Protein AF-A0A1B7LBE9-F1 (afdb_monomer_lite)

Radius of gyration: 32.78 Å; chains: 1; bounding box: 53×26×83 Å

Foldseek 3Di:
DDPVVVVVVVVVCVVVVVVDDPVRVVVVLVVVLVVCVVPDDPVVNVVSVVVVVVPPVVCPVVCVVVVVVVVVVVVVVVVVVVVVVCVVVVVVVVVVVVLVVVLLVQLVVCVVVPDDLVVSCVVSVNDSVVSVVSNVVVD

Structure (mmCIF, N/CA/C/O backbone):
data_AF-A0A1B7LBE9-F1
#
_entry.id   AF-A0A1B7LBE9-F1
#
loop_
_atom_site.group_PDB
_atom_site.id
_atom_site.type_symbol
_atom_site.label_atom_id
_atom_site.label_alt_id
_atom_site.label_comp_id
_atom_site.label_asym_id
_atom_site.label_entity_id
_atom_site.label_seq_id
_atom_site.pdbx_PDB_ins_code
_atom_site.Cartn_x
_atom_site.Cartn_y
_atom_site.Cartn_z
_atom_site.occupancy
_atom_site.B_iso_or_equiv
_atom_site.auth_seq_id
_atom_site.auth_comp_id
_atom_site.auth_asym_id
_atom_site.auth_atom_id
_atom_site.pdbx_PDB_model_num
ATOM 1 N N . MET A 1 1 ? -4.128 -9.250 -32.992 1.00 49.50 1 MET A N 1
ATOM 2 C CA . MET A 1 1 ? -2.684 -9.545 -32.901 1.00 49.50 1 MET A CA 1
ATOM 3 C C . MET A 1 1 ? -2.246 -9.035 -31.551 1.00 49.50 1 MET A C 1
ATOM 5 O O . MET A 1 1 ? -2.485 -7.866 -31.280 1.00 49.50 1 MET A O 1
ATOM 9 N N . ASP A 1 2 ? -1.755 -9.933 -30.707 1.00 60.97 2 ASP A N 1
ATOM 10 C CA . ASP A 1 2 ? -1.405 -9.648 -29.318 1.00 60.97 2 ASP A CA 1
ATOM 11 C C . ASP A 1 2 ? -0.157 -8.751 -29.234 1.00 60.97 2 ASP A C 1
ATOM 13 O O . ASP A 1 2 ? 0.746 -8.865 -30.069 1.00 60.97 2 ASP A O 1
ATOM 17 N N . VAL A 1 3 ? -0.122 -7.849 -28.253 1.00 46.25 3 VAL A N 1
ATOM 18 C CA . VAL A 1 3 ? 0.998 -6.926 -28.003 1.00 46.25 3 VAL A CA 1
ATOM 19 C C . VAL A 1 3 ? 2.258 -7.722 -27.677 1.00 46.25 3 VAL A C 1
ATOM 21 O O . VAL A 1 3 ? 3.343 -7.391 -28.148 1.00 46.25 3 VAL A O 1
ATOM 24 N N . GLU A 1 4 ? 2.108 -8.830 -26.958 1.00 44.34 4 GLU A N 1
ATOM 25 C CA . GLU A 1 4 ? 3.216 -9.704 -26.583 1.00 44.34 4 GLU A CA 1
ATOM 26 C C . GLU A 1 4 ? 3.842 -10.407 -27.802 1.00 44.34 4 GLU A C 1
ATOM 28 O O . GLU A 1 4 ? 5.066 -10.487 -27.940 1.00 44.34 4 GLU A O 1
ATOM 33 N N . GLU A 1 5 ? 3.013 -10.821 -28.763 1.00 54.59 5 GLU A N 1
ATOM 34 C CA . GLU A 1 5 ? 3.462 -11.415 -30.026 1.00 54.59 5 GLU A CA 1
ATOM 35 C C . GLU A 1 5 ? 4.107 -10.369 -30.952 1.00 54.59 5 GLU A C 1
ATOM 37 O O . GLU A 1 5 ? 5.105 -10.656 -31.621 1.00 54.59 5 GLU A O 1
ATOM 42 N N . LEU A 1 6 ? 3.589 -9.134 -30.960 1.00 60.00 6 LEU A N 1
ATOM 43 C CA . LEU A 1 6 ? 4.219 -8.010 -31.656 1.00 60.00 6 LEU A CA 1
ATOM 44 C C . LEU A 1 6 ? 5.614 -7.734 -31.080 1.00 60.00 6 LEU A C 1
ATOM 46 O O . LEU A 1 6 ? 6.584 -7.677 -31.834 1.00 60.00 6 LEU A O 1
ATOM 50 N N . LEU A 1 7 ? 5.731 -7.642 -29.754 1.00 49.59 7 LEU A N 1
ATOM 51 C CA . LEU A 1 7 ? 6.996 -7.398 -29.063 1.00 49.59 7 LEU A CA 1
ATOM 52 C C . LEU A 1 7 ? 8.002 -8.522 -29.311 1.00 49.59 7 LEU A C 1
ATOM 54 O O . LEU A 1 7 ? 9.163 -8.254 -29.613 1.00 49.59 7 LEU A O 1
ATOM 58 N N . LYS A 1 8 ? 7.566 -9.784 -29.275 1.00 63.66 8 LYS A N 1
ATOM 59 C CA . LYS A 1 8 ? 8.419 -10.946 -29.562 1.00 63.66 8 LYS A CA 1
ATOM 60 C C . LYS A 1 8 ? 8.957 -10.929 -30.994 1.00 63.66 8 LYS A C 1
ATOM 62 O O . LYS A 1 8 ? 10.131 -11.238 -31.214 1.00 63.66 8 LYS A O 1
ATOM 67 N N . ARG A 1 9 ? 8.132 -10.535 -31.969 1.00 62.94 9 ARG A N 1
ATOM 68 C CA . ARG A 1 9 ? 8.549 -10.371 -33.373 1.00 62.94 9 ARG A CA 1
ATOM 69 C C . ARG A 1 9 ? 9.487 -9.185 -33.554 1.00 62.94 9 ARG A C 1
ATOM 71 O O . ARG A 1 9 ? 10.510 -9.335 -34.217 1.00 62.94 9 ARG A O 1
ATOM 78 N N . MET A 1 10 ? 9.199 -8.048 -32.923 1.00 55.75 10 MET A N 1
ATOM 79 C CA . MET A 1 10 ? 10.085 -6.882 -32.956 1.00 55.75 10 MET A CA 1
ATOM 80 C C . MET A 1 10 ? 11.442 -7.191 -32.324 1.00 55.75 10 MET A C 1
ATOM 82 O O . MET A 1 10 ? 12.464 -6.844 -32.899 1.00 55.75 10 MET A O 1
ATOM 86 N N . ARG A 1 11 ? 11.480 -7.943 -31.218 1.00 59.00 11 ARG A N 1
ATOM 87 C CA . ARG A 1 11 ? 12.724 -8.373 -30.558 1.00 59.00 11 ARG A CA 1
ATOM 88 C C . ARG A 1 11 ? 13.555 -9.321 -31.425 1.00 59.00 11 ARG A C 1
ATOM 90 O O . ARG A 1 11 ? 14.777 -9.235 -31.425 1.00 59.00 11 ARG A O 1
ATOM 97 N N . LYS A 1 12 ? 12.904 -10.192 -32.205 1.00 65.50 12 LYS A N 1
ATOM 98 C CA . LYS A 1 12 ? 13.580 -11.034 -33.207 1.00 65.50 12 LYS A CA 1
ATOM 99 C C . LYS A 1 12 ? 14.137 -10.213 -34.374 1.00 65.50 12 LYS A C 1
ATOM 101 O O . LYS A 1 12 ? 15.238 -10.497 -34.830 1.00 65.50 12 LYS A O 1
ATOM 106 N N . MET A 1 13 ? 13.420 -9.178 -34.817 1.00 55.75 13 MET A N 1
ATOM 107 C CA . MET A 1 13 ? 13.911 -8.230 -35.829 1.00 55.75 13 MET A CA 1
ATOM 108 C C . MET A 1 13 ? 14.981 -7.276 -35.271 1.00 55.75 13 MET A C 1
ATOM 110 O O . MET A 1 13 ? 15.808 -6.775 -36.028 1.00 55.75 13 MET A O 1
ATOM 114 N N . ALA A 1 14 ? 15.036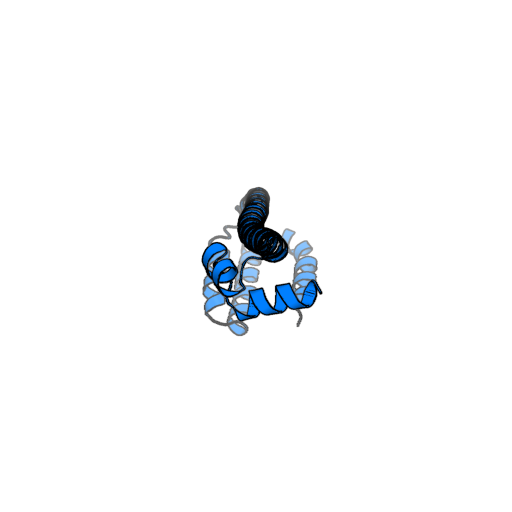 -7.089 -33.948 1.00 52.56 14 ALA A N 1
ATOM 115 C CA . ALA A 1 14 ? 16.011 -6.231 -33.279 1.00 52.56 14 ALA A CA 1
ATOM 116 C C . ALA A 1 14 ? 17.460 -6.706 -33.378 1.00 52.56 14 ALA A C 1
ATOM 118 O O . ALA A 1 14 ? 18.375 -5.890 -33.306 1.00 52.56 14 ALA A O 1
ATOM 119 N N . ALA A 1 15 ? 17.689 -7.992 -33.643 1.00 55.84 15 ALA A N 1
ATOM 120 C CA . ALA A 1 15 ? 19.019 -8.471 -34.002 1.00 55.84 15 ALA A CA 1
ATOM 121 C C . ALA A 1 15 ? 19.513 -7.863 -35.334 1.00 55.84 15 ALA A C 1
ATOM 123 O O . ALA A 1 15 ? 20.694 -7.550 -35.450 1.00 55.84 15 ALA A O 1
ATOM 124 N N . GLY A 1 16 ? 18.611 -7.636 -36.299 1.00 57.34 16 GLY A N 1
ATOM 125 C CA . GLY A 1 16 ? 18.900 -6.963 -37.573 1.00 57.34 16 GLY A CA 1
ATOM 126 C C . GLY A 1 16 ? 18.850 -5.433 -37.496 1.00 57.34 16 GLY A C 1
ATOM 127 O O . GLY A 1 16 ? 19.454 -4.762 -38.325 1.00 57.34 16 GLY A O 1
ATOM 128 N N . LEU A 1 17 ? 18.206 -4.871 -36.463 1.00 56.16 17 LEU A N 1
ATOM 129 C CA . LEU A 1 17 ? 18.228 -3.427 -36.179 1.00 56.16 17 LEU A CA 1
ATOM 130 C C . LEU A 1 17 ? 19.655 -2.912 -35.914 1.00 56.16 17 LEU A C 1
ATOM 132 O O . LEU A 1 17 ? 19.943 -1.760 -36.215 1.00 56.16 17 LEU A O 1
ATOM 136 N N . LYS A 1 18 ? 20.560 -3.766 -35.408 1.00 52.97 18 LYS A N 1
ATOM 137 C CA . LYS A 1 18 ? 21.968 -3.417 -35.132 1.00 52.97 18 LYS A CA 1
ATOM 138 C C . LYS A 1 18 ? 22.810 -3.141 -36.381 1.00 52.97 18 LYS A C 1
ATOM 140 O O . LYS A 1 18 ? 23.872 -2.542 -36.257 1.00 52.97 18 LYS A O 1
ATOM 145 N N . SER A 1 19 ? 22.373 -3.594 -37.555 1.00 56.38 19 SER A N 1
ATOM 146 C CA . SER A 1 19 ? 23.082 -3.392 -38.825 1.00 56.38 19 SER A CA 1
ATOM 147 C C . SER A 1 19 ? 22.443 -2.329 -39.717 1.00 56.38 19 SER A C 1
ATOM 149 O O . SER A 1 19 ? 22.920 -2.123 -40.829 1.00 56.38 19 SER A O 1
ATOM 151 N N . LEU A 1 20 ? 21.364 -1.680 -39.267 1.00 59.22 20 LEU A N 1
ATOM 152 C CA . LEU A 1 20 ? 20.700 -0.642 -40.048 1.00 59.22 20 LEU A CA 1
ATOM 153 C C . LEU A 1 20 ? 21.497 0.655 -40.004 1.00 59.22 20 LEU A C 1
ATOM 155 O O . LEU A 1 20 ? 21.938 1.117 -38.950 1.00 59.22 20 LEU A O 1
ATOM 159 N N . SER A 1 21 ? 21.627 1.274 -41.166 1.00 58.72 21 SER A N 1
ATOM 160 C CA . SER A 1 21 ? 22.128 2.631 -41.287 1.00 58.72 21 SER A CA 1
ATOM 161 C C . SER A 1 21 ? 21.132 3.645 -40.706 1.00 58.72 21 SER A C 1
ATOM 163 O O . SER A 1 21 ? 19.942 3.378 -40.509 1.00 58.72 21 SER A O 1
ATOM 165 N N . ARG A 1 22 ? 21.631 4.857 -40.448 1.00 55.34 22 ARG A N 1
ATOM 166 C CA . ARG A 1 22 ? 20.876 5.980 -39.867 1.00 55.34 22 ARG A CA 1
ATOM 167 C C . ARG A 1 22 ? 19.555 6.257 -40.594 1.00 55.34 22 ARG A C 1
ATOM 169 O O . ARG A 1 22 ? 18.549 6.550 -39.948 1.00 55.34 22 ARG A O 1
ATOM 176 N N . ASP A 1 23 ? 19.562 6.159 -41.919 1.00 57.88 23 ASP A N 1
ATOM 177 C CA . ASP A 1 23 ? 18.401 6.475 -42.749 1.00 57.88 23 ASP A CA 1
ATOM 178 C C . ASP A 1 23 ? 17.394 5.324 -42.806 1.00 57.88 23 ASP A C 1
ATOM 180 O O . ASP A 1 23 ? 16.189 5.563 -42.880 1.00 57.88 23 ASP A O 1
ATOM 184 N N . GLU A 1 24 ? 17.855 4.079 -42.697 1.00 61.72 24 GLU A N 1
ATOM 185 C CA . GLU A 1 24 ? 16.985 2.900 -42.653 1.00 61.72 24 GLU A CA 1
ATOM 186 C C . GLU A 1 24 ? 16.249 2.799 -41.312 1.00 61.72 24 GLU A C 1
ATOM 188 O O . GLU A 1 24 ? 15.059 2.482 -41.272 1.00 61.72 24 GLU A O 1
ATOM 193 N N . PHE A 1 25 ? 16.916 3.153 -40.210 1.00 65.19 25 PHE A N 1
ATOM 194 C CA . PHE A 1 25 ? 16.276 3.226 -38.897 1.00 65.19 25 PHE A CA 1
ATOM 195 C C . PHE A 1 25 ? 15.197 4.319 -38.849 1.00 65.19 25 PHE A C 1
ATOM 197 O O . PHE A 1 25 ? 14.092 4.085 -38.358 1.00 65.19 25 PHE A O 1
ATOM 204 N N . ARG A 1 26 ? 15.470 5.495 -39.434 1.00 61.28 26 ARG A N 1
ATOM 205 C CA . ARG A 1 26 ? 14.479 6.577 -39.565 1.00 61.28 26 ARG A CA 1
ATOM 206 C C . ARG A 1 26 ? 13.263 6.155 -40.386 1.00 61.28 26 ARG A C 1
ATOM 208 O O . ARG A 1 26 ? 12.133 6.430 -39.986 1.00 61.28 26 ARG A O 1
ATOM 215 N N . GLN A 1 27 ? 13.482 5.468 -41.507 1.00 64.19 27 GLN A N 1
ATOM 216 C CA . GLN A 1 27 ? 12.396 4.944 -42.340 1.00 64.19 27 GLN A CA 1
ATOM 217 C C . GLN A 1 27 ? 11.541 3.924 -41.584 1.00 64.19 27 GLN A C 1
ATOM 219 O O . GLN A 1 27 ? 10.314 3.955 -41.683 1.00 64.19 27 GLN A O 1
ATOM 224 N N . LEU A 1 28 ? 12.166 3.070 -40.771 1.00 65.75 28 LEU A N 1
ATOM 225 C CA . LEU A 1 28 ? 11.446 2.114 -39.942 1.00 65.75 28 LEU A CA 1
ATOM 226 C C . LEU A 1 28 ? 10.585 2.806 -38.878 1.00 65.75 28 LEU A C 1
ATOM 228 O O . LEU A 1 28 ? 9.413 2.464 -38.732 1.00 65.75 28 LEU A O 1
ATOM 232 N N . VAL A 1 29 ? 11.133 3.790 -38.161 1.00 66.00 29 VAL A N 1
ATOM 233 C CA . VAL A 1 29 ? 10.384 4.560 -37.155 1.00 66.00 29 VAL A CA 1
ATOM 234 C C . VAL A 1 29 ? 9.187 5.272 -37.793 1.00 66.00 29 VAL A C 1
ATOM 236 O O . VAL A 1 29 ? 8.066 5.172 -37.290 1.00 66.00 29 VAL A O 1
ATOM 239 N N . ALA A 1 30 ? 9.390 5.916 -38.945 1.00 64.25 30 ALA A N 1
ATOM 240 C CA . ALA A 1 30 ? 8.321 6.582 -39.686 1.00 64.25 30 ALA A CA 1
ATOM 241 C C . ALA A 1 30 ? 7.213 5.604 -40.117 1.00 64.25 30 ALA A C 1
ATOM 243 O O . ALA A 1 30 ? 6.023 5.909 -40.006 1.00 64.25 30 ALA A O 1
ATOM 244 N N . TRP A 1 31 ? 7.592 4.404 -40.561 1.00 70.81 31 TRP A N 1
ATOM 245 C CA . TRP A 1 31 ? 6.651 3.353 -40.938 1.00 70.81 31 TRP A CA 1
ATOM 246 C C . TRP A 1 31 ? 5.862 2.807 -39.736 1.00 70.81 31 TRP A C 1
ATOM 248 O O . TRP A 1 31 ? 4.641 2.658 -39.817 1.00 70.81 31 TRP A O 1
ATOM 258 N N . VAL A 1 32 ? 6.521 2.577 -38.594 1.00 67.69 32 VAL A N 1
ATOM 259 C CA . VAL A 1 32 ? 5.860 2.138 -37.352 1.00 67.69 32 VAL A CA 1
ATOM 260 C C . VAL A 1 32 ? 4.854 3.188 -36.879 1.00 67.69 32 VAL A C 1
ATOM 262 O O . VAL A 1 32 ? 3.707 2.847 -36.590 1.00 67.69 32 VAL A O 1
ATOM 265 N N . LEU A 1 33 ? 5.232 4.469 -36.880 1.00 62.41 33 LEU A N 1
ATOM 266 C CA . LEU A 1 33 ? 4.334 5.569 -36.522 1.00 62.41 33 LEU A CA 1
ATOM 267 C C . LEU A 1 33 ? 3.122 5.662 -37.452 1.00 62.41 33 LEU A C 1
ATOM 269 O O . LEU A 1 33 ? 2.007 5.900 -36.989 1.00 62.41 33 LEU A O 1
ATOM 273 N N . HIS A 1 34 ? 3.310 5.429 -38.752 1.00 67.00 34 HIS A N 1
ATOM 274 C CA . HIS A 1 34 ? 2.211 5.406 -39.715 1.00 67.00 34 HIS A CA 1
ATOM 275 C C . HIS A 1 34 ? 1.198 4.288 -39.411 1.00 67.00 34 HIS A C 1
ATOM 277 O O . HIS A 1 34 ? -0.012 4.518 -39.433 1.00 67.00 34 HIS A O 1
ATOM 283 N N . ILE A 1 35 ? 1.677 3.095 -39.044 1.00 66.88 35 ILE A N 1
ATOM 284 C CA . ILE A 1 35 ? 0.818 1.965 -38.658 1.00 66.88 35 ILE A CA 1
ATOM 285 C C . ILE A 1 35 ? 0.098 2.232 -37.334 1.00 66.88 35 ILE A C 1
ATOM 287 O O . ILE A 1 35 ? -1.090 1.929 -37.205 1.00 66.88 35 ILE A O 1
ATOM 291 N N . PHE A 1 36 ? 0.790 2.812 -36.352 1.00 62.16 36 PHE A N 1
ATOM 292 C CA . PHE A 1 36 ? 0.195 3.171 -35.064 1.00 62.16 36 PHE A CA 1
ATOM 293 C C . PHE A 1 36 ? -0.886 4.247 -35.216 1.00 62.16 36 PHE A C 1
ATOM 295 O O . PHE A 1 36 ? -1.963 4.126 -34.624 1.00 62.16 36 PHE A O 1
ATOM 302 N N . ARG A 1 37 ? -0.655 5.239 -36.086 1.00 62.12 37 ARG A N 1
ATOM 303 C CA . ARG A 1 37 ? -1.639 6.278 -36.423 1.00 62.12 37 ARG A CA 1
ATOM 304 C C . ARG A 1 37 ? -2.928 5.717 -37.024 1.00 62.12 37 ARG A C 1
ATOM 306 O O . ARG A 1 37 ? -3.994 6.277 -36.793 1.00 62.12 37 ARG A O 1
ATOM 313 N N . ALA A 1 38 ? -2.845 4.601 -37.747 1.00 63.25 38 ALA A N 1
ATOM 314 C CA . ALA A 1 38 ? -4.001 3.936 -38.343 1.00 63.25 38 ALA A CA 1
ATOM 315 C C . ALA A 1 38 ? -4.807 3.059 -37.363 1.00 63.25 38 ALA A C 1
ATOM 317 O O . ALA A 1 38 ? -5.952 2.726 -37.662 1.00 63.25 38 ALA A O 1
ATOM 318 N N . LYS A 1 39 ? -4.237 2.655 -36.215 1.00 58.59 39 LYS A N 1
ATOM 319 C CA . LYS A 1 39 ? -4.868 1.686 -35.294 1.00 58.59 39 LYS A CA 1
ATOM 320 C C . LYS A 1 39 ? -5.245 2.214 -33.912 1.00 58.59 39 LYS A C 1
ATOM 322 O O . LYS A 1 39 ? -6.064 1.574 -33.258 1.00 58.59 39 LYS A O 1
ATOM 327 N N . TYR A 1 40 ? -4.686 3.337 -33.467 1.00 60.75 40 TYR A N 1
ATOM 328 C CA . TYR A 1 40 ? -4.910 3.853 -32.110 1.00 60.75 40 TYR A CA 1
ATOM 329 C C . TYR A 1 40 ? -5.566 5.249 -32.103 1.00 60.75 40 TYR A C 1
ATOM 331 O O . TYR A 1 40 ? -5.515 5.937 -33.120 1.00 60.75 40 TYR A O 1
ATOM 339 N N . PRO A 1 41 ? -6.209 5.683 -31.000 1.00 63.38 41 PRO A N 1
ATOM 340 C CA . PRO A 1 41 ? -6.827 7.011 -30.886 1.00 63.38 41 PRO A CA 1
ATOM 341 C C . PRO A 1 41 ? -5.797 8.151 -30.789 1.00 63.38 41 PRO A C 1
ATOM 343 O O . PRO A 1 41 ? -4.705 7.953 -30.259 1.00 63.38 41 PRO A O 1
ATOM 346 N N . LYS A 1 42 ? -6.180 9.369 -31.213 1.00 58.66 42 LYS A N 1
ATOM 347 C CA . LYS A 1 42 ? -5.306 10.564 -31.272 1.00 58.66 42 LYS A CA 1
ATOM 348 C C . LYS A 1 42 ? -4.566 10.900 -29.969 1.00 58.66 42 LYS A C 1
ATOM 350 O O . LYS A 1 42 ? -3.440 11.368 -30.041 1.00 58.66 42 LYS A O 1
ATOM 355 N N .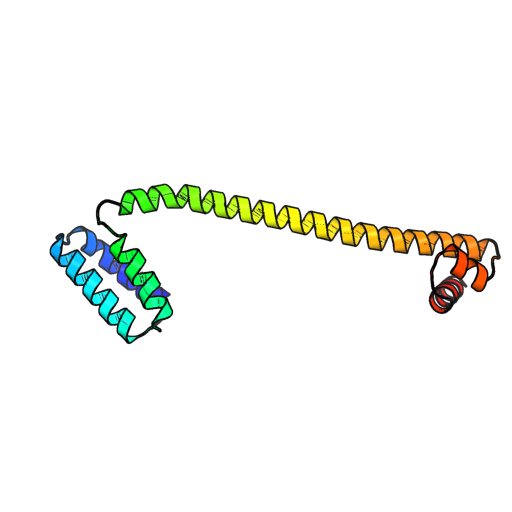 ALA A 1 43 ? -5.155 10.618 -28.805 1.00 59.12 43 ALA A N 1
ATOM 356 C CA . ALA A 1 43 ? -4.525 10.867 -27.503 1.00 59.12 43 ALA A CA 1
ATOM 357 C C . ALA A 1 43 ? -3.189 10.118 -27.323 1.00 59.12 43 ALA A C 1
ATOM 359 O O . ALA A 1 43 ? -2.248 10.666 -26.768 1.00 59.12 43 ALA A O 1
ATOM 360 N N . LEU A 1 44 ? -3.078 8.899 -27.865 1.00 56.69 44 LEU A N 1
ATOM 361 C CA . LEU A 1 44 ? -1.832 8.123 -27.857 1.00 56.69 44 LEU A CA 1
ATOM 362 C C . LEU A 1 44 ? -0.884 8.520 -28.997 1.00 56.69 44 LEU A C 1
ATOM 364 O O . LEU A 1 44 ? 0.282 8.139 -28.993 1.00 56.69 44 LEU A O 1
ATOM 368 N N . HIS A 1 45 ? -1.363 9.260 -30.004 1.00 60.22 45 HIS A N 1
ATOM 369 C CA . HIS A 1 45 ? -0.514 9.696 -31.117 1.00 60.22 45 HIS A CA 1
ATOM 370 C C . HIS A 1 45 ? 0.427 10.814 -30.704 1.00 60.22 45 HIS A C 1
ATOM 372 O O . HIS A 1 45 ? 1.559 10.817 -31.170 1.00 60.22 45 HIS A O 1
ATOM 378 N N . GLU A 1 46 ? -0.030 11.742 -29.863 1.00 59.66 46 GLU A N 1
ATOM 379 C CA . GLU A 1 46 ? 0.808 12.830 -29.344 1.00 59.66 46 GLU A CA 1
ATOM 380 C C . GLU A 1 46 ? 1.882 12.292 -28.399 1.00 59.66 46 GLU A C 1
ATOM 382 O O . GLU A 1 46 ? 3.046 12.652 -28.536 1.00 59.66 46 GLU A O 1
ATOM 387 N N . GLU A 1 47 ? 1.526 11.349 -27.529 1.00 56.47 47 GLU A N 1
ATOM 388 C CA . GLU A 1 47 ? 2.453 10.738 -26.573 1.00 56.47 47 GLU A CA 1
ATOM 389 C C . GLU A 1 47 ? 3.562 9.931 -27.275 1.00 56.47 47 GLU A C 1
ATOM 391 O O . GLU A 1 47 ? 4.747 10.117 -27.002 1.00 56.47 47 GLU A O 1
ATOM 396 N N . VAL A 1 48 ? 3.199 9.105 -28.265 1.00 54.84 48 VAL A N 1
ATOM 397 C CA . VAL A 1 48 ? 4.170 8.313 -29.042 1.00 54.84 48 VAL A CA 1
ATOM 398 C C . VAL A 1 48 ? 4.976 9.184 -30.018 1.00 54.84 48 VAL A C 1
ATOM 400 O O . VAL A 1 48 ? 6.136 8.879 -30.286 1.00 54.84 48 VAL A O 1
ATOM 403 N N . ALA A 1 49 ? 4.403 10.271 -30.550 1.00 55.72 49 ALA A N 1
ATOM 404 C CA . ALA A 1 49 ? 5.148 11.218 -31.382 1.00 55.72 49 ALA A CA 1
ATOM 405 C C . ALA A 1 49 ? 6.190 11.997 -30.564 1.00 55.72 49 ALA A C 1
ATOM 407 O O . ALA A 1 49 ? 7.325 12.116 -31.017 1.00 55.72 49 ALA A O 1
ATOM 408 N N . CYS A 1 50 ? 5.838 12.445 -29.354 1.00 54.72 50 CYS A N 1
ATOM 409 C CA . CYS A 1 50 ? 6.743 13.171 -28.460 1.00 54.72 50 CYS A CA 1
ATOM 410 C C . CYS A 1 50 ? 7.949 12.302 -28.054 1.00 54.72 50 CYS A C 1
ATOM 412 O O . CYS A 1 50 ? 9.095 12.713 -28.217 1.00 54.72 50 CYS A O 1
ATOM 414 N N . MET A 1 51 ? 7.710 11.038 -27.676 1.00 52.09 51 MET A N 1
ATOM 415 C CA . MET A 1 51 ? 8.782 10.080 -27.346 1.00 52.09 51 MET A CA 1
ATOM 416 C C . MET A 1 51 ? 9.728 9.786 -28.521 1.00 52.09 51 MET A C 1
ATOM 418 O O . MET A 1 51 ? 10.882 9.417 -28.319 1.00 52.09 51 MET A O 1
ATOM 422 N N . MET A 1 52 ? 9.245 9.911 -29.758 1.00 53.16 52 MET A N 1
ATOM 423 C CA . MET A 1 52 ? 10.038 9.650 -30.963 1.00 53.16 52 MET A CA 1
ATOM 424 C C . MET A 1 52 ? 10.795 10.894 -31.453 1.00 53.16 52 MET A C 1
ATOM 426 O O . MET A 1 52 ? 11.836 10.739 -32.087 1.00 53.16 52 MET A O 1
ATOM 430 N N . GLU A 1 53 ? 10.316 12.108 -31.155 1.00 53.50 53 GLU A N 1
ATOM 431 C CA . GLU A 1 53 ? 11.074 13.357 -31.349 1.00 53.50 53 GLU A CA 1
ATOM 432 C C . GLU A 1 53 ? 12.210 13.497 -30.323 1.00 53.50 53 GLU A C 1
ATOM 434 O O . GLU A 1 53 ? 13.299 13.947 -30.679 1.00 53.50 53 GLU A O 1
ATOM 439 N N . GLU A 1 54 ? 11.996 13.028 -29.090 1.00 49.06 54 GLU A N 1
ATOM 440 C CA . GLU A 1 54 ? 13.028 12.930 -28.046 1.00 49.06 54 GLU A CA 1
ATOM 441 C C . GLU A 1 54 ? 14.027 11.789 -28.293 1.00 49.06 54 GLU A C 1
ATOM 443 O O . GLU A 1 54 ? 15.151 11.827 -27.801 1.00 49.06 54 GLU A O 1
ATOM 448 N N . ALA A 1 55 ? 13.675 10.796 -29.115 1.00 48.69 55 ALA A N 1
ATOM 449 C CA . ALA A 1 55 ? 14.582 9.729 -29.527 1.00 48.69 55 ALA A CA 1
ATOM 450 C C . ALA A 1 55 ? 15.603 10.225 -30.572 1.00 48.69 55 ALA A C 1
ATOM 452 O O . ALA A 1 55 ? 15.660 9.763 -31.716 1.00 48.69 55 ALA A O 1
ATOM 453 N N . ASN A 1 56 ? 16.465 11.155 -30.164 1.00 50.22 56 ASN A N 1
ATOM 454 C CA . ASN A 1 56 ? 17.732 11.411 -30.824 1.00 50.22 56 ASN A CA 1
ATOM 455 C C . ASN A 1 56 ? 18.594 10.134 -30.670 1.00 50.22 56 ASN A C 1
ATOM 457 O O . ASN A 1 56 ? 18.875 9.739 -29.537 1.00 50.22 56 ASN A O 1
ATOM 461 N N . PRO A 1 57 ? 19.016 9.440 -31.749 1.00 49.06 57 PRO A N 1
ATOM 462 C CA . PRO A 1 57 ? 19.569 8.073 -31.680 1.00 49.06 57 PRO A CA 1
ATOM 463 C C . PRO A 1 57 ? 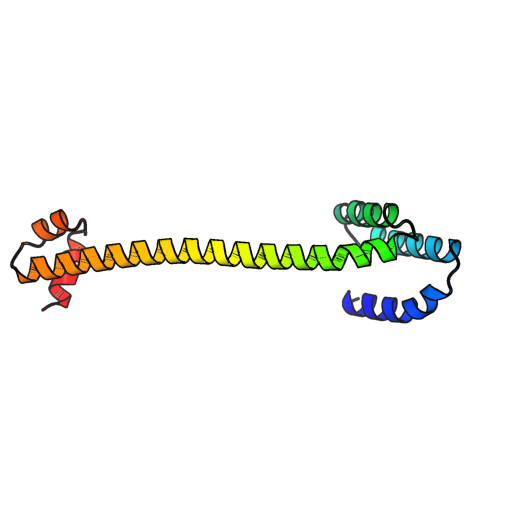20.875 7.878 -30.883 1.00 49.06 57 PRO A C 1
ATOM 465 O O . PRO A 1 57 ? 21.415 6.776 -30.873 1.00 49.06 57 PRO A O 1
ATOM 468 N N . TRP A 1 58 ? 21.388 8.925 -30.234 1.00 49.19 58 TRP A N 1
ATOM 469 C CA . TRP A 1 58 ? 22.548 8.893 -29.341 1.00 49.19 58 TRP A CA 1
ATOM 470 C C . TRP A 1 58 ? 22.180 8.953 -27.847 1.00 49.19 58 TRP A C 1
ATOM 472 O O . TRP A 1 58 ? 23.064 8.799 -27.013 1.00 49.19 58 TRP A O 1
ATOM 482 N N .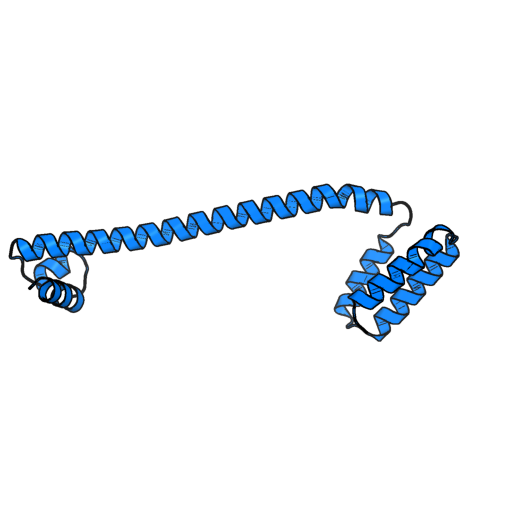 GLU A 1 59 ? 20.901 9.122 -27.495 1.00 51.19 59 GLU A N 1
ATOM 483 C CA . GLU A 1 59 ? 20.426 9.160 -26.101 1.00 51.19 59 GLU A CA 1
ATOM 484 C C . GLU A 1 59 ? 19.814 7.839 -25.620 1.00 51.19 59 GLU A C 1
ATOM 486 O O . GLU A 1 59 ? 19.440 7.730 -24.460 1.00 51.19 59 GLU A O 1
ATOM 491 N N . VAL A 1 60 ? 19.734 6.798 -26.455 1.00 48.47 60 VAL A N 1
ATOM 492 C CA . VAL A 1 60 ? 19.144 5.506 -26.047 1.00 48.47 60 VAL A CA 1
ATOM 493 C C . VAL A 1 60 ? 19.941 4.852 -24.904 1.00 48.47 60 VAL A C 1
ATOM 495 O O . VAL A 1 60 ? 19.346 4.250 -24.015 1.00 48.47 60 VAL A O 1
ATOM 498 N N . GLU A 1 61 ? 21.265 5.037 -24.864 1.00 44.25 61 GLU A N 1
ATOM 499 C CA . GLU A 1 61 ? 22.110 4.618 -23.733 1.00 44.25 61 GLU A CA 1
ATOM 500 C C . GLU A 1 61 ? 21.816 5.459 -22.471 1.00 44.25 61 GLU A C 1
ATOM 502 O O . GLU A 1 61 ? 21.724 4.921 -21.371 1.00 44.25 61 GLU A O 1
ATOM 507 N N . THR A 1 62 ? 21.587 6.768 -22.631 1.00 47.03 62 THR A N 1
ATOM 508 C CA . THR A 1 62 ? 21.256 7.714 -21.549 1.00 47.03 62 THR A CA 1
ATOM 509 C C . THR A 1 62 ? 19.871 7.447 -20.958 1.00 47.03 62 THR A C 1
ATOM 511 O O . THR A 1 62 ? 19.696 7.492 -19.744 1.00 47.03 62 THR A O 1
ATOM 514 N N . VAL A 1 63 ? 18.885 7.123 -21.797 1.00 50.41 63 VAL A N 1
ATOM 515 C CA . VAL A 1 63 ? 17.534 6.744 -21.365 1.00 50.41 63 VAL A CA 1
ATOM 516 C C . VAL A 1 63 ? 17.585 5.445 -20.567 1.00 50.41 63 VAL A C 1
ATOM 518 O O . VAL A 1 63 ? 16.957 5.372 -19.520 1.00 50.41 63 VAL A O 1
ATOM 521 N N . ILE A 1 64 ? 18.373 4.449 -20.991 1.00 52.12 64 ILE A N 1
ATOM 522 C CA . ILE A 1 64 ? 18.558 3.198 -20.235 1.00 52.12 64 ILE A CA 1
ATOM 523 C C . ILE A 1 64 ? 19.296 3.457 -18.910 1.00 52.12 64 ILE A C 1
ATOM 525 O O . ILE A 1 64 ? 18.862 2.958 -17.874 1.00 52.12 64 ILE A O 1
ATOM 529 N N . MET A 1 65 ? 20.346 4.286 -18.915 1.00 54.06 65 MET A N 1
ATOM 530 C CA . MET A 1 65 ? 21.128 4.625 -17.717 1.00 54.06 65 MET A CA 1
ATOM 531 C C . MET A 1 65 ? 20.326 5.433 -16.684 1.00 54.06 65 MET A C 1
ATOM 533 O O . MET A 1 65 ? 20.551 5.296 -15.485 1.00 54.06 65 MET A O 1
ATOM 537 N N . ASN A 1 66 ? 19.361 6.241 -17.130 1.00 55.19 66 ASN A N 1
ATOM 538 C CA . ASN A 1 66 ? 18.474 7.003 -16.250 1.00 55.19 66 ASN A CA 1
ATOM 539 C C . ASN A 1 66 ? 17.225 6.216 -15.823 1.00 55.19 66 ASN A C 1
ATOM 541 O O . ASN A 1 66 ? 16.558 6.603 -14.865 1.00 55.19 66 ASN A O 1
ATOM 545 N N . LEU A 1 67 ? 16.896 5.120 -16.514 1.00 57.81 67 LEU A N 1
ATOM 546 C CA . LEU A 1 67 ? 15.705 4.327 -16.226 1.00 57.81 67 LEU A CA 1
ATOM 547 C C . LEU A 1 67 ? 15.865 3.494 -14.953 1.00 57.81 67 LEU A C 1
ATOM 549 O O . LEU A 1 67 ? 14.917 3.399 -14.184 1.00 57.81 67 LEU A O 1
ATOM 553 N N . GLU A 1 68 ? 17.045 2.927 -14.700 1.00 61.12 68 GLU A N 1
ATOM 554 C CA . GLU A 1 68 ? 17.319 2.152 -13.479 1.00 61.12 68 GLU A CA 1
ATOM 555 C C . GLU A 1 68 ? 17.101 2.971 -12.191 1.00 61.12 68 GLU A C 1
ATOM 557 O O . GLU A 1 68 ? 16.235 2.590 -11.400 1.00 61.12 68 GLU A O 1
ATOM 562 N N . PRO A 1 69 ? 17.754 4.136 -11.991 1.00 71.12 69 PRO A N 1
ATOM 563 C CA . PRO A 1 69 ? 17.513 4.950 -10.802 1.00 71.12 69 PRO A CA 1
ATOM 564 C C . PRO A 1 69 ? 16.084 5.510 -10.748 1.00 71.12 69 PRO A C 1
ATOM 566 O O . PRO A 1 69 ? 15.521 5.632 -9.662 1.00 71.12 69 PRO A O 1
ATOM 569 N N . ALA A 1 70 ? 15.453 5.807 -11.892 1.00 66.94 70 ALA A N 1
ATOM 570 C CA . ALA A 1 70 ? 14.058 6.249 -11.917 1.00 66.94 70 ALA A CA 1
ATOM 571 C C . ALA A 1 70 ? 13.089 5.146 -11.457 1.00 66.94 70 ALA A C 1
ATOM 573 O O . ALA A 1 70 ? 12.145 5.422 -10.715 1.00 66.94 70 ALA A O 1
ATOM 574 N N . LEU A 1 71 ? 13.320 3.895 -11.864 1.00 68.81 71 LEU A N 1
ATOM 575 C CA . LEU A 1 71 ? 12.529 2.747 -11.426 1.00 68.81 71 LEU A CA 1
ATOM 576 C C . LEU A 1 71 ? 12.742 2.452 -9.936 1.00 68.81 71 LEU A C 1
ATOM 578 O O . LEU A 1 71 ? 11.759 2.208 -9.232 1.00 68.81 71 LEU A O 1
ATOM 582 N N . ASP A 1 72 ? 13.979 2.551 -9.445 1.00 74.00 72 ASP A N 1
ATOM 583 C CA . ASP A 1 72 ? 14.295 2.401 -8.021 1.00 74.00 72 ASP A CA 1
ATOM 584 C C . ASP A 1 72 ? 13.611 3.488 -7.179 1.00 74.00 72 ASP A C 1
ATOM 586 O O . ASP A 1 72 ? 12.915 3.177 -6.209 1.00 74.00 72 ASP A O 1
ATOM 590 N N . GLU A 1 73 ? 13.693 4.758 -7.593 1.00 76.44 73 GLU A N 1
ATOM 591 C CA . GLU A 1 73 ? 12.987 5.860 -6.931 1.00 76.44 73 GLU A CA 1
ATOM 592 C C . GLU A 1 73 ? 11.467 5.652 -6.924 1.00 76.44 73 GLU A C 1
ATOM 594 O O . GLU A 1 73 ? 10.793 5.919 -5.923 1.00 76.44 73 GLU A O 1
ATOM 599 N N . MET A 1 74 ? 10.895 5.183 -8.036 1.00 74.81 74 MET A N 1
ATOM 600 C CA . MET A 1 74 ? 9.466 4.886 -8.118 1.00 74.81 74 MET A CA 1
ATOM 601 C C . MET A 1 74 ? 9.071 3.762 -7.158 1.00 74.81 74 MET A C 1
ATOM 603 O O . MET A 1 74 ? 8.047 3.872 -6.474 1.00 74.81 74 MET A O 1
ATOM 607 N N . GLN A 1 75 ? 9.879 2.706 -7.068 1.00 83.69 75 GLN A N 1
ATOM 608 C CA . GLN A 1 75 ? 9.635 1.583 -6.172 1.00 83.69 75 GLN A CA 1
ATOM 609 C C . GLN A 1 75 ? 9.769 1.992 -4.700 1.00 83.69 75 GLN A C 1
ATOM 611 O O . GLN A 1 75 ? 8.898 1.659 -3.891 1.00 83.69 75 GLN A O 1
ATOM 616 N N . GLU A 1 76 ? 10.784 2.779 -4.344 1.00 82.88 76 GLU A N 1
ATOM 617 C CA . GLU A 1 76 ? 10.939 3.327 -2.995 1.00 82.88 76 GLU A CA 1
ATOM 618 C C . GLU A 1 76 ? 9.758 4.216 -2.603 1.00 82.88 76 GLU A C 1
ATOM 620 O O . GLU A 1 76 ? 9.185 4.044 -1.523 1.00 82.88 76 GLU A O 1
ATOM 625 N N . ARG A 1 77 ? 9.330 5.122 -3.491 1.00 81.56 77 ARG A N 1
ATOM 626 C CA . ARG A 1 77 ? 8.157 5.979 -3.259 1.00 81.56 77 ARG A CA 1
ATOM 627 C C . ARG A 1 77 ? 6.888 5.158 -3.066 1.00 81.56 77 ARG A C 1
ATOM 629 O O . ARG A 1 77 ? 6.099 5.471 -2.174 1.00 81.56 77 ARG A O 1
ATOM 636 N N . ALA A 1 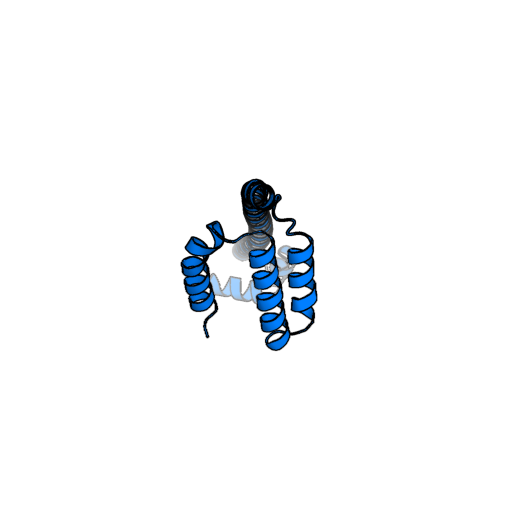78 ? 6.689 4.107 -3.860 1.00 82.94 78 ALA A N 1
ATOM 637 C CA . ALA A 1 78 ? 5.541 3.215 -3.725 1.00 82.94 78 ALA A CA 1
ATOM 638 C C . ALA A 1 78 ? 5.544 2.488 -2.369 1.00 82.94 78 ALA A C 1
ATOM 640 O O . ALA A 1 78 ? 4.525 2.475 -1.675 1.00 82.94 78 ALA A O 1
ATOM 641 N N . ILE A 1 79 ? 6.696 1.956 -1.945 1.00 88.31 79 ILE A N 1
ATOM 642 C CA . ILE A 1 79 ? 6.858 1.308 -0.635 1.00 88.31 79 ILE A CA 1
ATOM 643 C C . ILE A 1 79 ? 6.608 2.309 0.497 1.00 88.31 79 ILE A C 1
ATOM 645 O O . ILE A 1 79 ? 5.906 1.994 1.461 1.00 88.31 79 ILE A O 1
ATOM 649 N N . LEU A 1 80 ? 7.169 3.516 0.398 1.00 88.00 80 LEU A N 1
ATOM 650 C CA . LEU A 1 80 ? 7.025 4.553 1.414 1.00 88.00 80 LEU A CA 1
ATOM 651 C C . LEU A 1 80 ? 5.563 4.992 1.552 1.00 88.00 80 LEU A C 1
ATOM 653 O O . LEU A 1 80 ? 5.046 5.069 2.668 1.00 88.00 80 LEU A O 1
ATOM 657 N N . LYS A 1 81 ? 4.880 5.208 0.423 1.00 85.56 81 LYS A N 1
ATOM 658 C CA . LYS A 1 81 ? 3.455 5.543 0.386 1.00 85.56 81 LYS A CA 1
ATOM 659 C C . LYS A 1 81 ? 2.610 4.428 1.000 1.00 85.56 81 LYS A C 1
ATOM 661 O O . LYS A 1 81 ? 1.809 4.713 1.885 1.00 85.56 81 LYS A O 1
ATOM 666 N N . GLY A 1 82 ? 2.858 3.171 0.626 1.00 89.12 82 GLY A N 1
ATOM 667 C CA . GLY A 1 82 ? 2.157 2.017 1.193 1.00 89.12 82 GLY A CA 1
ATOM 668 C C . GLY A 1 82 ? 2.358 1.876 2.706 1.00 89.12 82 GLY A C 1
ATOM 669 O O . GLY A 1 82 ? 1.399 1.653 3.443 1.00 89.12 82 GLY A O 1
ATOM 670 N N . LYS A 1 83 ? 3.585 2.080 3.208 1.00 89.50 83 LYS A N 1
ATOM 671 C CA . LYS A 1 83 ? 3.867 2.083 4.655 1.00 89.50 83 LYS A CA 1
ATOM 672 C C . LYS A 1 83 ? 3.136 3.210 5.381 1.00 89.50 83 LYS A C 1
ATOM 674 O O . LYS A 1 83 ? 2.608 2.991 6.470 1.00 89.50 83 LYS A O 1
ATOM 679 N N . LEU A 1 84 ? 3.116 4.409 4.801 1.00 87.38 84 LEU A N 1
ATOM 680 C CA . LEU A 1 84 ? 2.489 5.579 5.410 1.00 87.38 84 LEU A CA 1
ATOM 681 C C . LEU A 1 84 ? 0.962 5.444 5.455 1.00 87.38 84 LEU A C 1
ATOM 683 O O . LEU A 1 84 ? 0.353 5.713 6.491 1.00 87.38 84 LEU A O 1
ATOM 687 N N . GLU A 1 85 ? 0.352 4.978 4.365 1.00 87.69 85 GLU A N 1
ATOM 688 C CA . GLU A 1 85 ? -1.079 4.672 4.299 1.00 87.69 85 GLU A CA 1
ATOM 689 C C . GLU A 1 85 ? -1.448 3.566 5.293 1.00 87.69 85 GLU A C 1
ATOM 691 O O . GLU A 1 85 ? -2.325 3.780 6.132 1.00 87.69 85 GLU A O 1
ATOM 696 N N . GLY A 1 86 ? -0.706 2.453 5.304 1.00 90.38 86 GLY A N 1
ATOM 697 C CA . GLY A 1 86 ? -0.938 1.345 6.232 1.00 90.38 86 GLY A CA 1
ATOM 698 C C . GLY A 1 86 ? -0.799 1.745 7.704 1.00 90.38 86 GLY A C 1
ATOM 699 O O . GLY A 1 86 ? -1.634 1.376 8.529 1.00 90.38 86 GLY A O 1
ATOM 700 N N . LEU A 1 87 ? 0.203 2.560 8.055 1.00 91.19 87 LEU A N 1
ATOM 701 C CA . LEU A 1 87 ? 0.353 3.082 9.416 1.00 91.19 87 LEU A CA 1
ATOM 702 C C . LEU A 1 87 ? -0.817 3.994 9.801 1.00 91.19 87 LEU A C 1
ATOM 704 O O . LEU A 1 87 ? -1.321 3.919 10.923 1.00 91.19 87 LEU A O 1
ATOM 708 N N . ARG A 1 88 ? -1.252 4.865 8.884 1.00 88.31 88 ARG A N 1
ATOM 709 C CA . ARG A 1 88 ? -2.364 5.789 9.124 1.00 88.31 88 ARG A CA 1
ATOM 710 C C . ARG A 1 88 ? -3.671 5.032 9.341 1.00 88.31 88 ARG A C 1
ATOM 712 O O . ARG A 1 88 ? -4.383 5.317 10.304 1.00 88.31 88 ARG A O 1
ATOM 719 N N . GLU A 1 89 ? -3.971 4.072 8.473 1.00 88.50 89 GLU A N 1
ATOM 720 C CA . GLU A 1 89 ? -5.168 3.237 8.567 1.00 88.50 89 GLU A CA 1
ATOM 721 C C . GLU A 1 89 ? -5.143 2.363 9.817 1.00 88.50 89 GLU A C 1
ATOM 723 O O . GLU A 1 89 ? -6.109 2.369 10.580 1.00 88.50 89 GLU A O 1
ATOM 728 N N . GLY A 1 90 ? -4.015 1.703 10.095 1.00 90.38 90 GLY A N 1
ATOM 729 C CA . GLY A 1 90 ? -3.840 0.880 11.289 1.00 90.38 90 GLY A CA 1
ATOM 730 C C . GLY A 1 90 ? -3.994 1.679 12.582 1.00 90.38 90 GLY A C 1
ATOM 731 O O . GLY A 1 90 ? -4.692 1.247 13.498 1.00 90.38 90 GLY A O 1
ATOM 732 N N . LYS A 1 91 ? -3.419 2.887 12.653 1.00 91.94 91 LYS A N 1
ATOM 733 C CA . LYS A 1 91 ? -3.571 3.770 13.819 1.00 91.94 91 LYS A CA 1
ATOM 734 C C . LYS A 1 91 ? -5.019 4.222 14.005 1.00 91.94 91 LYS A C 1
ATOM 736 O O . LYS A 1 91 ? -5.503 4.242 15.134 1.00 91.94 91 LYS A O 1
ATOM 741 N N . LEU A 1 92 ? -5.715 4.573 12.922 1.00 88.69 92 LEU A N 1
ATOM 742 C CA . LEU A 1 92 ? -7.114 4.994 12.989 1.00 88.69 92 LEU A CA 1
ATOM 743 C C . LEU A 1 92 ? -8.036 3.838 13.402 1.00 88.69 92 LEU A C 1
ATOM 745 O O . LEU A 1 92 ? -8.899 4.025 14.260 1.00 88.69 92 LEU A O 1
ATOM 749 N N . ALA A 1 93 ? -7.847 2.655 12.815 1.00 90.12 93 ALA A N 1
ATOM 750 C CA . ALA A 1 93 ? -8.602 1.454 13.157 1.00 90.12 93 ALA A CA 1
ATOM 751 C C . ALA A 1 93 ? -8.353 1.040 14.614 1.00 90.12 93 ALA A C 1
ATOM 753 O O . ALA A 1 93 ? -9.307 0.863 15.370 1.00 90.12 93 ALA A O 1
ATOM 754 N N . GLY A 1 94 ? -7.086 0.993 15.036 1.00 91.69 94 GLY A N 1
ATOM 755 C CA . GLY A 1 94 ? -6.705 0.646 16.404 1.00 91.69 94 GLY A CA 1
ATOM 756 C C . GLY A 1 94 ? -7.231 1.633 17.447 1.00 91.69 94 GLY A C 1
ATOM 757 O O . GLY A 1 94 ? -7.685 1.211 18.508 1.00 91.69 94 GLY A O 1
ATOM 758 N N . LEU A 1 95 ? -7.242 2.937 17.146 1.00 92.50 95 LEU A N 1
ATOM 759 C CA . LEU A 1 95 ? -7.820 3.944 18.040 1.00 92.50 95 LEU A CA 1
ATOM 760 C C . LEU A 1 95 ? -9.330 3.737 18.215 1.00 92.50 95 LEU A C 1
ATOM 762 O O . LEU A 1 95 ? -9.811 3.719 19.345 1.00 92.50 95 LEU A O 1
ATOM 766 N N . LYS A 1 96 ? -10.065 3.530 17.115 1.00 90.81 96 LYS A N 1
ATOM 767 C CA . LYS A 1 96 ? -11.515 3.277 17.154 1.00 90.81 96 LYS A CA 1
ATOM 768 C C . LYS A 1 96 ? -11.851 1.990 17.903 1.00 90.81 96 LYS A C 1
ATOM 770 O O . LYS A 1 96 ? -12.755 1.980 18.734 1.00 90.81 96 LYS A O 1
ATOM 775 N N . GLU A 1 97 ? -11.121 0.910 17.631 1.00 92.00 97 GLU A N 1
ATOM 776 C CA . GLU A 1 97 ? -11.319 -0.368 18.315 1.00 92.00 97 GLU A CA 1
ATOM 777 C C . GLU A 1 97 ? -10.990 -0.257 19.810 1.00 92.00 97 GLU A C 1
ATOM 779 O O . GLU A 1 97 ? -11.738 -0.761 20.648 1.00 92.00 97 GLU A O 1
ATOM 784 N N . GLY A 1 98 ? -9.905 0.441 20.158 1.00 92.06 98 GLY A N 1
ATOM 785 C CA . GLY A 1 98 ? -9.510 0.696 21.541 1.00 92.06 98 GLY A CA 1
ATOM 786 C C . GLY A 1 98 ? -10.538 1.529 22.306 1.00 92.06 98 GLY A C 1
ATOM 787 O O . GLY A 1 98 ? -10.904 1.169 23.424 1.00 92.06 98 GLY A O 1
ATOM 788 N N . GLU A 1 99 ? -11.054 2.598 21.697 1.00 93.19 99 GLU A N 1
ATOM 789 C CA . GLU A 1 99 ? -12.098 3.436 22.289 1.00 93.19 99 GLU A CA 1
ATOM 790 C C . GLU A 1 99 ? -13.383 2.635 22.535 1.00 93.19 99 GLU A C 1
ATOM 792 O O . GLU A 1 99 ? -13.946 2.687 23.630 1.00 93.19 99 GLU A O 1
ATOM 797 N N . LEU A 1 100 ? -13.812 1.831 21.556 1.00 90.75 100 LEU A N 1
ATOM 798 C CA . LEU A 1 100 ? -14.988 0.974 21.695 1.00 90.75 100 LEU A CA 1
ATOM 799 C C . LEU A 1 100 ? -14.790 -0.080 22.792 1.00 90.75 100 LEU A C 1
ATOM 801 O O . LEU A 1 100 ? -15.647 -0.232 23.663 1.00 90.75 100 LEU A O 1
ATOM 805 N N . LYS A 1 101 ? -13.647 -0.781 22.804 1.00 92.06 101 LYS A N 1
ATOM 806 C CA . LYS A 1 101 ? -13.315 -1.753 23.860 1.00 92.06 101 LYS A CA 1
ATOM 807 C C . LYS A 1 101 ? -13.276 -1.095 25.238 1.00 92.06 101 LYS A C 1
ATOM 809 O O . LYS A 1 101 ? -13.777 -1.684 26.194 1.00 92.06 101 LYS A O 1
ATOM 814 N N . GLY A 1 102 ? -12.740 0.122 25.339 1.00 92.38 102 GLY A N 1
ATOM 815 C CA . GLY A 1 102 ? -12.724 0.916 26.566 1.00 92.38 102 GLY A CA 1
ATOM 816 C C . GLY A 1 102 ? -14.131 1.258 27.055 1.00 92.38 102 GLY A C 1
ATOM 817 O O . GLY A 1 102 ? -14.471 0.947 28.196 1.00 92.38 102 GLY A O 1
ATOM 818 N N . LYS A 1 103 ? -14.981 1.809 26.178 1.00 93.81 103 LYS A N 1
ATOM 819 C CA . LYS A 1 103 ? -16.394 2.109 26.476 1.00 93.81 103 LYS A CA 1
ATOM 820 C C . LYS A 1 103 ? -17.145 0.868 26.954 1.00 93.81 103 LYS A C 1
ATOM 822 O O . LYS A 1 103 ? -17.805 0.912 27.990 1.00 93.81 103 LYS A O 1
ATOM 827 N N . LEU A 1 104 ? -16.979 -0.260 26.261 1.00 92.19 104 LEU A N 1
ATOM 828 C CA . LEU A 1 104 ? -17.589 -1.533 26.646 1.00 92.19 104 LEU A CA 1
ATOM 829 C C . LEU A 1 104 ? -17.062 -2.042 27.993 1.00 92.19 104 LEU A C 1
ATOM 831 O O . LEU A 1 104 ? -17.848 -2.504 28.815 1.00 92.19 104 LEU A O 1
ATOM 835 N N . ALA A 1 105 ? -15.757 -1.961 28.258 1.00 93.00 105 ALA A N 1
ATOM 836 C CA . ALA A 1 105 ? -15.181 -2.386 29.534 1.00 93.00 105 ALA A CA 1
ATOM 837 C C . ALA A 1 105 ? -15.723 -1.558 30.710 1.00 93.00 105 ALA A C 1
ATOM 839 O O . ALA A 1 105 ? -16.114 -2.128 31.733 1.00 93.00 105 ALA A O 1
ATOM 840 N N . VAL A 1 106 ? -15.811 -0.234 30.543 1.00 93.88 106 VAL A N 1
ATOM 841 C CA . VAL A 1 106 ? -16.405 0.674 31.535 1.00 93.88 106 VAL A CA 1
ATOM 842 C C . VAL A 1 106 ? -17.889 0.365 31.731 1.00 93.88 106 VAL A C 1
ATOM 844 O O . VAL A 1 106 ? -18.326 0.229 32.874 1.00 93.88 106 VAL A O 1
ATOM 847 N N . ALA A 1 107 ? -18.649 0.162 30.649 1.00 92.50 107 ALA A N 1
ATOM 848 C CA . ALA A 1 107 ? -20.068 -0.182 30.720 1.00 92.50 107 ALA A CA 1
ATOM 849 C C . ALA A 1 107 ? -20.304 -1.490 31.491 1.00 92.50 107 ALA A C 1
ATOM 851 O O . ALA A 1 107 ? -21.117 -1.526 32.414 1.00 92.50 107 ALA A O 1
ATOM 852 N N . ARG A 1 108 ? -19.536 -2.550 31.194 1.00 91.88 108 ARG A N 1
ATOM 853 C CA . ARG A 1 108 ? -19.614 -3.829 31.927 1.00 91.88 108 ARG A CA 1
ATOM 854 C C . ARG A 1 108 ? -19.275 -3.654 33.406 1.00 91.88 108 ARG A C 1
ATOM 856 O O . ARG A 1 108 ? -19.944 -4.230 34.261 1.00 91.88 108 ARG A O 1
ATOM 863 N N . ALA A 1 109 ? -18.234 -2.883 33.723 1.00 93.38 109 ALA A N 1
ATOM 864 C CA . ALA A 1 109 ? -17.829 -2.634 35.104 1.00 93.38 109 ALA A CA 1
ATOM 865 C C . ALA A 1 109 ? -18.906 -1.866 35.888 1.00 93.38 109 ALA A C 1
ATOM 867 O O . ALA A 1 109 ? -19.181 -2.207 37.038 1.00 93.38 109 ALA A O 1
ATOM 868 N N . ALA A 1 110 ? -19.538 -0.870 35.267 1.00 92.44 110 ALA A N 1
ATOM 869 C CA . ALA A 1 110 ? -20.619 -0.102 35.872 1.00 92.44 110 ALA A CA 1
ATOM 870 C C . ALA A 1 110 ? -21.888 -0.953 36.075 1.00 92.44 110 ALA A C 1
ATOM 872 O O . ALA A 1 110 ? -22.445 -0.965 37.171 1.00 92.44 110 ALA A O 1
ATOM 873 N N . LEU A 1 111 ? -22.285 -1.759 35.085 1.00 91.81 111 LEU A N 1
ATOM 874 C CA . LEU A 1 111 ? -23.423 -2.679 35.217 1.00 91.81 111 LEU A CA 1
ATOM 875 C C . LEU A 1 111 ? -23.217 -3.702 36.346 1.00 91.81 111 LEU A C 1
ATOM 877 O O . LEU A 1 111 ? -24.128 -3.928 37.138 1.00 91.81 111 LEU A O 1
ATOM 881 N N . ARG A 1 112 ? -22.009 -4.270 36.488 1.00 91.44 112 ARG A N 1
ATOM 882 C CA . ARG A 1 112 ? -21.680 -5.181 37.608 1.00 91.44 112 ARG A CA 1
ATOM 883 C C . ARG A 1 112 ? -21.757 -4.508 38.976 1.00 91.44 112 ARG A C 1
ATOM 885 O O . ARG A 1 112 ? -22.043 -5.179 39.960 1.00 91.44 112 ARG A O 1
ATOM 892 N N . LYS A 1 113 ? -21.491 -3.202 39.046 1.00 93.06 113 LYS A N 1
ATOM 893 C CA . LYS A 1 113 ? -21.620 -2.404 40.274 1.00 93.06 113 LYS A CA 1
ATOM 894 C C . LYS A 1 113 ? -23.067 -1.993 40.579 1.00 93.06 113 LYS A C 1
ATOM 896 O O . LYS A 1 113 ? -23.292 -1.358 41.602 1.00 93.06 113 LYS A O 1
ATOM 901 N N . GLY A 1 114 ? -24.029 -2.358 39.727 1.00 90.31 114 GLY A N 1
ATOM 902 C CA . GLY A 1 114 ? -25.454 -2.104 39.943 1.00 90.31 114 GLY A CA 1
ATOM 903 C C . GLY A 1 114 ? -25.967 -0.772 39.393 1.00 90.31 114 GLY A C 1
ATOM 904 O O . GLY A 1 114 ? -27.094 -0.399 39.708 1.00 90.31 114 GLY A O 1
ATOM 905 N N . PHE A 1 115 ? -25.186 -0.058 38.572 1.00 93.00 115 PHE A N 1
ATOM 906 C CA . PHE A 1 115 ? -25.669 1.156 37.903 1.00 93.00 115 PHE A CA 1
ATOM 907 C C . PHE A 1 115 ? -26.794 0.838 36.904 1.00 93.00 115 PHE A C 1
ATOM 909 O O . PHE A 1 115 ? -26.820 -0.239 36.295 1.00 93.00 115 PHE A O 1
ATOM 916 N N . SER A 1 116 ? -27.728 1.779 36.730 1.00 92.38 116 SER A N 1
ATOM 917 C CA . SER A 1 116 ? -28.849 1.619 35.800 1.00 92.38 116 SER A CA 1
ATOM 918 C C . SER A 1 116 ? -28.385 1.704 34.338 1.00 92.38 116 SER A C 1
ATOM 920 O O . SER A 1 116 ? -27.339 2.274 34.033 1.00 92.38 116 SER A O 1
ATOM 922 N N . VAL A 1 117 ? -29.167 1.144 33.408 1.00 90.56 117 VAL A N 1
ATOM 923 C CA . VAL A 1 117 ? -28.862 1.200 31.961 1.00 90.56 117 VAL A CA 1
ATOM 924 C C . VAL A 1 117 ? -28.754 2.651 31.473 1.00 90.56 117 VAL A C 1
ATOM 926 O O . VAL A 1 117 ? -27.914 2.952 30.627 1.00 90.56 117 VAL A O 1
ATOM 929 N N . ASP A 1 118 ? -29.550 3.548 32.053 1.00 92.38 118 ASP A N 1
ATOM 930 C CA . ASP A 1 118 ? -29.585 4.968 31.707 1.00 92.38 118 ASP A CA 1
ATOM 931 C C . ASP A 1 118 ? -28.332 5.706 32.177 1.00 92.38 118 ASP A C 1
ATOM 933 O O . ASP A 1 118 ? -27.717 6.434 31.397 1.00 92.38 118 ASP A O 1
ATOM 937 N N . ASP A 1 119 ? -27.901 5.453 33.415 1.00 91.75 119 ASP A N 1
ATOM 938 C CA . ASP A 1 119 ? -26.674 6.043 33.959 1.00 91.75 119 ASP A CA 1
ATOM 939 C C . ASP A 1 119 ? -25.447 5.554 33.184 1.00 91.75 119 ASP A C 1
ATOM 941 O O . ASP A 1 119 ? -24.549 6.328 32.854 1.00 91.75 119 ASP A O 1
ATOM 945 N N . VAL A 1 120 ? -25.414 4.263 32.840 1.00 91.69 120 VAL A N 1
ATOM 946 C CA . VAL A 1 120 ? -24.301 3.666 32.092 1.00 91.69 120 VAL A CA 1
ATOM 947 C C . VAL A 1 120 ? -24.232 4.204 30.662 1.00 91.69 120 VAL A C 1
ATOM 949 O O . VAL A 1 120 ? -23.131 4.496 30.184 1.00 91.69 120 VAL A O 1
ATOM 952 N N . ALA A 1 121 ? -25.374 4.387 29.993 1.00 92.50 121 ALA A N 1
ATOM 953 C CA . ALA A 1 121 ? -25.437 5.035 28.684 1.00 92.50 121 ALA A CA 1
ATOM 954 C C . ALA A 1 121 ? -24.891 6.473 28.750 1.00 92.50 121 ALA A C 1
ATOM 956 O O . ALA A 1 121 ? -24.048 6.853 27.937 1.00 92.50 121 ALA A O 1
ATOM 957 N N . GLY A 1 122 ? -25.276 7.238 29.780 1.00 90.25 122 GLY A N 1
ATOM 958 C CA . GLY A 1 122 ? -24.775 8.596 30.009 1.00 90.25 122 GLY A CA 1
ATOM 959 C C . GLY A 1 122 ? -23.267 8.667 30.283 1.00 90.25 122 GLY A C 1
ATOM 960 O O . GLY A 1 122 ? -22.588 9.540 29.749 1.00 90.25 122 GLY A O 1
ATOM 961 N N . ILE A 1 123 ? -22.720 7.732 31.069 1.00 88.50 123 ILE A N 1
ATOM 962 C CA . ILE A 1 123 ? -21.290 7.696 31.433 1.00 88.50 123 ILE A CA 1
ATOM 963 C C . ILE A 1 123 ? -20.405 7.273 30.254 1.00 88.50 123 ILE A C 1
ATOM 965 O O . ILE A 1 123 ? -19.296 7.779 30.092 1.00 88.50 123 ILE A O 1
ATOM 969 N N . THR A 1 124 ? -20.858 6.310 29.450 1.00 88.62 124 THR A N 1
ATOM 970 C CA . THR A 1 124 ? -20.026 5.683 28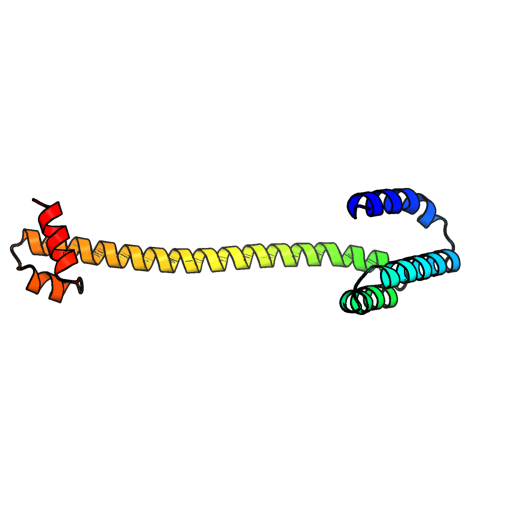.405 1.00 88.62 124 THR A CA 1
ATOM 971 C C . THR A 1 124 ? -20.250 6.259 27.011 1.00 88.62 124 THR A C 1
ATOM 973 O O . THR A 1 124 ? -19.447 6.013 26.107 1.00 88.62 124 THR A O 1
ATOM 976 N N . GLY A 1 125 ? -21.325 7.031 26.830 1.00 89.56 125 GLY A N 1
ATOM 977 C CA . GLY A 1 125 ? -21.745 7.548 25.531 1.00 89.56 125 GLY A CA 1
ATOM 978 C C . GLY A 1 125 ? -22.245 6.461 24.575 1.00 89.56 125 GLY A C 1
ATOM 979 O O . GLY A 1 125 ? -22.334 6.713 23.376 1.00 89.56 125 GLY A O 1
ATOM 980 N N . LEU A 1 126 ? -22.522 5.255 25.083 1.00 91.62 126 LEU A N 1
ATOM 981 C CA . LEU A 1 126 ? -23.215 4.192 24.356 1.00 91.62 126 LEU A CA 1
ATOM 982 C C . LEU A 1 126 ? -24.719 4.461 24.373 1.00 91.62 126 LEU A C 1
ATOM 984 O O . LEU A 1 126 ? -25.241 5.080 25.302 1.00 91.62 126 LEU A O 1
ATOM 988 N N . ASN A 1 127 ? -25.438 3.971 23.369 1.00 92.44 127 ASN A N 1
ATOM 989 C CA . ASN A 1 127 ? -26.889 4.098 23.369 1.00 92.44 127 ASN A CA 1
ATOM 990 C C . ASN A 1 127 ? -27.537 3.070 24.323 1.00 92.44 127 ASN A C 1
ATOM 992 O O . ASN A 1 127 ? -26.944 2.054 24.695 1.00 92.44 127 ASN A O 1
ATOM 996 N N . ARG A 1 128 ? -28.783 3.332 24.738 1.00 90.56 128 ARG A N 1
ATOM 997 C CA . ARG A 1 128 ? -29.511 2.452 25.671 1.00 90.56 128 ARG A CA 1
ATOM 998 C C . ARG A 1 128 ? -29.627 1.015 25.168 1.00 90.56 128 ARG A C 1
ATOM 1000 O O . ARG A 1 128 ? -29.517 0.096 25.970 1.00 90.56 128 ARG A O 1
ATOM 1007 N N . GLU A 1 129 ? -29.844 0.815 23.871 1.00 91.12 129 GLU A N 1
ATOM 1008 C CA . GLU A 1 129 ? -29.989 -0.521 23.285 1.00 91.12 129 GLU A CA 1
ATOM 1009 C C . GLU A 1 129 ? -28.681 -1.320 23.343 1.00 91.12 129 GLU A C 1
ATOM 1011 O O . GLU A 1 129 ? -28.702 -2.506 23.663 1.00 91.12 129 GLU A O 1
ATOM 1016 N N . GLU A 1 130 ? -27.540 -0.680 23.086 1.00 90.69 130 GLU A N 1
ATOM 1017 C CA . GLU A 1 130 ? -26.200 -1.261 23.191 1.00 90.69 130 GLU A CA 1
ATOM 1018 C C . GLU A 1 130 ? -25.899 -1.678 24.628 1.00 90.69 130 GLU A C 1
ATOM 1020 O O . GLU A 1 130 ? -25.437 -2.793 24.865 1.00 90.69 130 GLU A O 1
ATOM 1025 N N . VAL A 1 131 ? -26.209 -0.814 25.598 1.00 91.50 131 VAL A N 1
ATOM 1026 C CA . VAL A 1 131 ? -26.024 -1.113 27.025 1.00 91.50 131 VAL A CA 1
ATOM 1027 C C . VAL A 1 131 ? -26.991 -2.206 27.492 1.00 91.50 131 VAL A C 1
ATOM 1029 O O . VAL A 1 131 ? -26.607 -3.066 28.285 1.00 91.50 131 VAL A O 1
ATOM 1032 N N . PHE A 1 132 ? -28.228 -2.215 26.989 1.00 90.38 132 PHE A N 1
ATOM 1033 C CA . PHE A 1 132 ? -29.211 -3.251 27.298 1.00 90.38 132 PHE A CA 1
ATOM 1034 C C . PHE A 1 132 ? -28.773 -4.618 26.765 1.00 90.38 132 PHE A C 1
ATOM 1036 O O . PHE A 1 132 ? -28.730 -5.575 27.534 1.00 90.38 132 PHE A O 1
ATOM 1043 N N . LYS A 1 133 ? -28.358 -4.699 25.493 1.00 92.00 133 LYS A N 1
ATOM 1044 C CA . LYS A 1 133 ? -27.785 -5.921 24.903 1.00 92.00 133 LYS A CA 1
ATOM 1045 C C . LYS A 1 133 ? -26.572 -6.401 25.693 1.00 92.00 133 LYS A C 1
ATOM 1047 O O . LYS A 1 133 ? -26.512 -7.563 26.071 1.00 92.00 133 LYS A O 1
ATOM 1052 N N . LEU A 1 134 ? -25.663 -5.487 26.034 1.00 90.62 134 LEU A N 1
ATOM 1053 C CA . LEU A 1 134 ? -24.482 -5.797 26.838 1.00 90.62 134 LEU A CA 1
ATOM 1054 C C . LEU A 1 134 ? -24.844 -6.394 28.205 1.00 90.62 134 LEU A C 1
ATOM 1056 O O . LEU A 1 134 ? -24.145 -7.282 28.683 1.00 90.62 134 LEU A O 1
ATOM 1060 N N . LYS A 1 135 ? -25.916 -5.904 28.838 1.00 88.50 135 LYS A N 1
ATOM 1061 C CA . LYS A 1 135 ? -26.427 -6.432 30.107 1.00 88.50 135 LYS A CA 1
ATOM 1062 C C . LYS A 1 135 ? -27.021 -7.832 29.936 1.00 88.50 135 LYS A C 1
ATOM 1064 O O . LYS A 1 135 ? -26.756 -8.682 30.779 1.00 88.50 135 LYS A O 1
ATOM 1069 N N . SER A 1 136 ? -27.787 -8.065 28.872 1.00 88.44 136 SER A N 1
ATOM 1070 C CA . SER A 1 136 ? -28.359 -9.378 28.550 1.00 88.44 136 SER A CA 1
ATOM 1071 C C . SER A 1 136 ? -27.286 -10.424 28.234 1.00 88.44 136 SER A C 1
ATOM 1073 O O . SER A 1 136 ? -27.402 -11.547 28.700 1.00 88.44 136 SER A O 1
ATOM 1075 N N . ASP A 1 137 ? -26.207 -10.046 27.541 1.00 88.25 137 ASP A N 1
ATOM 1076 C CA . ASP A 1 137 ? -25.066 -10.928 27.233 1.00 88.25 137 ASP A CA 1
ATOM 1077 C C . ASP A 1 137 ? -24.234 -11.321 28.475 1.00 88.25 137 ASP A C 1
ATOM 1079 O O . ASP A 1 137 ? -23.321 -12.143 28.389 1.00 88.25 137 ASP A O 1
ATOM 1083 N N . MET A 1 138 ? -24.476 -10.677 29.622 1.00 81.38 138 MET A N 1
ATOM 1084 C CA . MET A 1 138 ? -23.768 -10.910 30.887 1.00 81.38 138 MET A CA 1
ATOM 1085 C C . MET A 1 138 ? -24.576 -11.726 31.906 1.00 81.38 138 MET A C 1
ATOM 1087 O O . MET A 1 138 ? -24.027 -12.026 32.970 1.00 81.38 138 MET A O 1
ATOM 1091 N N . GLN A 1 139 ? -25.852 -12.006 31.620 1.00 67.81 139 GLN A N 1
ATOM 1092 C CA . GLN A 1 139 ? -26.748 -12.829 32.442 1.00 67.81 139 GLN A CA 1
ATOM 1093 C C . GLN A 1 139 ? -26.661 -14.298 32.036 1.00 67.81 139 GLN A C 1
ATOM 1095 O O . GLN A 1 139 ? -26.752 -15.134 32.960 1.00 67.81 139 GLN A O 1
#

Secondary structure (DSSP, 8-state):
--HHHHHHHHHHHHHHHTT--HHHHHHHHHHHHHHHHHHS-HHHHHHHHHHHHS--TTSHHHHHHHHHHHHHHHHHHHHHHHHHHHHHHHHHHHHHHHHHHHHHHHHHHHHHTT--HHHHHHHH---HHHHHHHHHTT-

pLDDT: mean 73.08, std 16.78, range [44.25, 93.88]

Sequence (139 aa):
MDVEELLKRMRKMAAGLKSLSRDEFRQLVAWVLHIFRAKYPKALHEEVACMMEEANPWEVETVIMNLEPALDEMQERAILKGKLEGLREGKLAGLKEGELKGKLAVARAALRKGFSVDDVAGITGLNREEVFKLKSDMQ

Organism: NCBI:txid1838280